Protein AF-A0A354Q3X9-F1 (afdb_monomer_lite)

Foldseek 3Di:
DDDDDDDADDALLRRLLSLLQVCLVVLVVVLVVLCVVLPDDPVVLLVVLVVQLVVVCVVPVSNVSSLVSNCVNSVPPRSSSSSSVVCVVVSNVVPDVPPPPPKDWDADPVVRDIDMDD

Radius of gyration: 16.33 Å; chains: 1; bounding box: 36×36×47 Å

pLDDT: mean 93.81, std 10.01, range [51.66, 98.88]

Sequence (118 aa):
MKFPQITISGKPDDRGYAHGEALSSEIEATIDFYVRIFKKSTAEILDLAKHFRSVIHEYNPAYCEEIEGIAAGAKIRESLWIYALNSRSEILALDVPMSANECTALCFQPTALLGQNW

Secondary structure (DSSP, 8-state):
---------SSHHHHHHHHHHHTHHHHHHHHHHHHHHS-S-HHHHHHHHHHHHHHHHHH-HHHHHHHHHHHHHTT-S-THHHHHHHTHHHHHHTTS-S------EEEEGGGTEEEE--

Structure (mmCIF, N/CA/C/O backbone):
data_AF-A0A354Q3X9-F1
#
_entry.id   AF-A0A354Q3X9-F1
#
loop_
_atom_site.group_PDB
_atom_site.id
_atom_site.type_symbol
_atom_site.label_atom_id
_atom_site.label_alt_id
_atom_site.label_comp_id
_atom_site.label_asym_id
_atom_site.label_entity_id
_atom_site.label_seq_id
_atom_site.pdbx_PDB_ins_code
_atom_site.Cartn_x
_atom_site.Cartn_y
_atom_site.Cartn_z
_atom_site.occupancy
_atom_site.B_iso_or_equiv
_atom_site.auth_seq_id
_atom_site.auth_comp_id
_atom_site.auth_asym_id
_atom_site.auth_atom_id
_atom_site.pdbx_PDB_model_num
ATOM 1 N N . MET A 1 1 ? -11.493 21.131 4.149 1.00 56.47 1 MET A N 1
ATOM 2 C CA . MET A 1 1 ? -11.181 19.949 3.315 1.00 56.47 1 MET A CA 1
ATOM 3 C C . MET A 1 1 ? -12.092 18.811 3.741 1.00 56.47 1 MET A C 1
ATOM 5 O O . MET A 1 1 ? -12.328 18.682 4.934 1.00 56.47 1 MET A O 1
ATOM 9 N N . LYS A 1 2 ? -12.637 18.039 2.797 1.00 82.50 2 LYS A N 1
ATOM 10 C CA . LYS A 1 2 ? -13.321 16.769 3.080 1.00 82.50 2 LYS A CA 1
ATOM 11 C C . LYS A 1 2 ? -12.423 15.653 2.557 1.00 82.50 2 LYS A C 1
ATOM 13 O O . LYS A 1 2 ? -11.941 15.773 1.436 1.00 82.50 2 LYS A O 1
ATOM 18 N N . PHE A 1 3 ? -12.190 14.624 3.361 1.00 88.12 3 PHE A N 1
ATOM 19 C CA . PHE A 1 3 ? -11.493 13.427 2.900 1.00 88.12 3 PHE A CA 1
ATOM 20 C C . PHE A 1 3 ? -12.446 12.570 2.058 1.00 88.12 3 PHE A C 1
ATOM 22 O O . PHE A 1 3 ? -13.633 12.499 2.401 1.00 88.12 3 PHE A O 1
ATOM 29 N N . PRO A 1 4 ? -11.971 11.949 0.964 1.00 89.44 4 PRO A N 1
ATOM 30 C CA . PRO A 1 4 ? -12.786 11.017 0.202 1.00 89.44 4 PRO A CA 1
ATOM 31 C C . PRO A 1 4 ? -13.142 9.809 1.075 1.00 89.44 4 PRO A C 1
ATOM 33 O O . PRO A 1 4 ? -12.302 9.279 1.801 1.00 89.44 4 PRO A O 1
ATOM 36 N N . GLN A 1 5 ? -14.401 9.381 1.003 1.00 94.50 5 GLN A N 1
ATOM 37 C CA . GLN A 1 5 ? -14.871 8.149 1.625 1.00 94.50 5 GLN A CA 1
ATOM 38 C C . GLN A 1 5 ? -15.221 7.167 0.514 1.00 94.50 5 GLN A C 1
ATOM 40 O O . GLN A 1 5 ? -16.080 7.456 -0.318 1.00 94.50 5 GLN A O 1
ATOM 45 N N . ILE A 1 6 ? -14.559 6.014 0.514 1.00 94.69 6 ILE A N 1
ATOM 46 C CA . ILE A 1 6 ? -14.718 4.986 -0.512 1.00 94.69 6 ILE A CA 1
ATOM 47 C C . ILE A 1 6 ? -15.121 3.690 0.185 1.00 94.69 6 ILE A C 1
ATOM 49 O O . ILE A 1 6 ? -14.526 3.301 1.190 1.00 94.69 6 ILE A O 1
ATOM 53 N N . THR A 1 7 ? -16.159 3.034 -0.326 1.00 96.62 7 THR A N 1
ATOM 54 C CA . THR A 1 7 ? -16.592 1.714 0.139 1.00 96.62 7 THR A CA 1
ATOM 55 C C . THR A 1 7 ? -16.211 0.684 -0.908 1.00 96.62 7 THR A C 1
ATOM 57 O O . 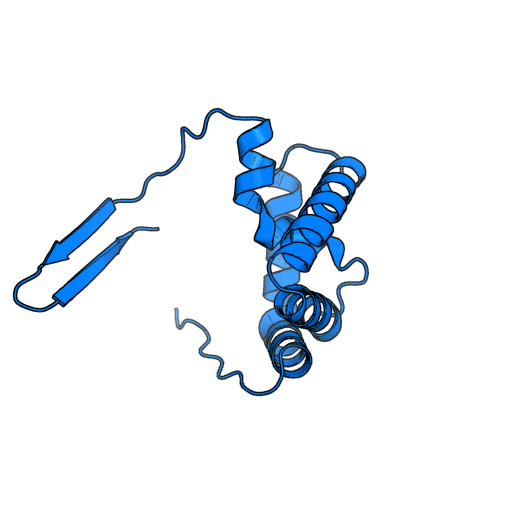THR A 1 7 ? -16.633 0.783 -2.055 1.00 96.62 7 THR A O 1
ATOM 60 N N . ILE A 1 8 ? -15.408 -0.295 -0.502 1.00 97.12 8 ILE A N 1
ATOM 61 C CA . ILE A 1 8 ? -14.843 -1.323 -1.374 1.00 97.12 8 ILE A CA 1
ATOM 62 C C . ILE A 1 8 ? -15.151 -2.685 -0.750 1.00 97.12 8 ILE A C 1
ATOM 64 O O . ILE A 1 8 ? -15.027 -2.861 0.461 1.00 97.12 8 ILE A O 1
ATOM 68 N N . SER A 1 9 ? -15.580 -3.647 -1.562 1.00 96.56 9 SER A N 1
ATOM 69 C CA . SER A 1 9 ? -15.938 -4.998 -1.119 1.00 96.56 9 SER A CA 1
ATOM 70 C C . SER A 1 9 ? -15.784 -5.987 -2.272 1.00 96.56 9 SER A C 1
ATOM 72 O O . SER A 1 9 ? -15.684 -5.561 -3.418 1.00 96.56 9 SER A O 1
ATOM 74 N N . GLY A 1 10 ? -15.785 -7.285 -1.975 1.00 97.25 10 GLY A N 1
ATOM 75 C CA . GLY A 1 10 ? -15.629 -8.337 -2.981 1.00 97.25 10 GLY A CA 1
ATOM 76 C C . GLY A 1 10 ? -14.347 -9.136 -2.788 1.00 97.25 10 GLY A C 1
ATOM 77 O O . GLY A 1 10 ? -13.769 -9.145 -1.695 1.00 97.25 10 GLY A O 1
ATOM 78 N N . LYS A 1 11 ? -13.933 -9.836 -3.845 1.00 98.25 11 LYS A N 1
ATOM 79 C CA . LYS A 1 11 ? -12.686 -10.605 -3.866 1.00 98.25 11 LYS A CA 1
ATOM 80 C C . LYS A 1 11 ? -11.466 -9.671 -3.877 1.00 98.25 11 LYS A C 1
ATOM 82 O O . LYS A 1 11 ? -11.629 -8.467 -4.081 1.00 98.25 11 LYS A O 1
ATOM 87 N N . PRO A 1 12 ? -10.254 -10.174 -3.591 1.00 98.62 12 PRO A N 1
ATOM 88 C CA . PRO A 1 12 ? -9.060 -9.332 -3.535 1.00 98.62 12 PRO A CA 1
ATOM 89 C C . PRO A 1 12 ? -8.825 -8.508 -4.808 1.00 98.62 12 PRO A C 1
ATOM 91 O O . PRO A 1 12 ? -8.603 -7.304 -4.711 1.00 98.62 12 PRO A O 1
ATOM 94 N N . ASP A 1 13 ? -8.960 -9.120 -5.981 1.00 98.00 13 ASP A N 1
ATOM 95 C CA . ASP A 1 13 ? -8.847 -8.472 -7.291 1.00 98.00 13 ASP A CA 1
ATOM 96 C C . ASP A 1 13 ? -9.928 -7.402 -7.520 1.00 98.00 13 ASP A C 1
ATOM 98 O O . ASP A 1 13 ? -9.597 -6.274 -7.890 1.00 98.00 13 ASP A O 1
ATOM 102 N N . ASP A 1 14 ? -11.197 -7.711 -7.220 1.00 98.31 14 ASP A N 1
ATOM 103 C CA . ASP A 1 14 ? -12.315 -6.756 -7.305 1.00 98.31 14 ASP A CA 1
ATOM 104 C C . ASP A 1 14 ? -12.062 -5.527 -6.417 1.00 98.31 14 ASP A C 1
ATOM 106 O O . ASP A 1 14 ? -12.245 -4.376 -6.830 1.00 98.31 14 ASP A O 1
ATOM 110 N N . ARG A 1 15 ? -11.614 -5.773 -5.177 1.00 98.56 15 ARG A N 1
ATOM 111 C CA . ARG A 1 15 ? -11.305 -4.721 -4.204 1.00 98.56 15 ARG A CA 1
ATOM 112 C C . ARG A 1 15 ? -10.142 -3.862 -4.678 1.00 98.56 15 ARG A C 1
ATOM 114 O O . ARG A 1 15 ? -10.223 -2.635 -4.610 1.00 98.56 15 ARG A O 1
ATOM 121 N N . GLY A 1 16 ? -9.088 -4.501 -5.178 1.00 98.69 16 GLY A N 1
ATOM 122 C CA . GLY A 1 16 ? -7.924 -3.815 -5.708 1.00 98.69 16 GLY A CA 1
ATOM 123 C C . GLY A 1 16 ? -8.289 -2.920 -6.885 1.00 98.69 16 GLY A C 1
ATOM 124 O O . GLY A 1 16 ? -7.977 -1.732 -6.869 1.00 98.69 16 GLY A O 1
ATOM 125 N N . TYR A 1 17 ? -9.019 -3.454 -7.867 1.00 98.75 17 TYR A N 1
ATOM 126 C CA . TYR A 1 17 ? -9.436 -2.692 -9.044 1.00 98.75 17 TYR A CA 1
ATOM 127 C C . TYR A 1 17 ? -10.279 -1.472 -8.661 1.00 98.75 17 TYR A C 1
ATOM 129 O O . TYR A 1 17 ? -9.975 -0.359 -9.089 1.00 98.75 17 TYR A O 1
ATOM 137 N N . ALA A 1 18 ? -11.287 -1.651 -7.802 1.00 98.56 18 ALA A N 1
ATOM 138 C CA . ALA A 1 18 ? -12.136 -0.552 -7.347 1.00 98.56 18 ALA A CA 1
ATOM 139 C C . ALA A 1 18 ? -11.356 0.519 -6.559 1.00 98.56 18 ALA A C 1
ATOM 141 O O . ALA A 1 18 ? -11.637 1.708 -6.700 1.00 98.56 18 ALA A O 1
ATOM 142 N N . HIS A 1 19 ? -10.352 0.126 -5.764 1.00 98.44 19 HIS A N 1
ATOM 143 C CA . HIS A 1 19 ? -9.442 1.068 -5.104 1.00 98.44 19 HIS A CA 1
ATOM 144 C C . HIS A 1 19 ? -8.657 1.869 -6.144 1.00 98.44 19 HIS A C 1
ATOM 146 O O . HIS A 1 19 ? -8.690 3.101 -6.129 1.00 98.44 19 HIS A O 1
ATOM 152 N N . GLY A 1 20 ? -7.969 1.173 -7.051 1.00 98.50 20 GLY A N 1
ATOM 153 C CA . GLY A 1 20 ? -7.136 1.796 -8.071 1.00 98.50 20 GLY A CA 1
ATOM 154 C C . GLY A 1 20 ? -7.919 2.758 -8.963 1.00 98.50 20 GLY A C 1
ATOM 155 O O . GLY A 1 20 ? -7.458 3.863 -9.230 1.00 98.50 20 GLY A O 1
ATOM 156 N N . GLU A 1 21 ? -9.125 2.368 -9.378 1.00 98.44 21 GLU A N 1
ATOM 157 C CA . GLU A 1 21 ? -10.006 3.207 -10.193 1.00 98.44 21 GLU A CA 1
ATOM 158 C C . GLU A 1 21 ? -10.421 4.481 -9.444 1.00 98.44 21 GLU A C 1
ATOM 160 O O . GLU A 1 21 ? -10.327 5.583 -9.991 1.00 98.44 21 GLU A O 1
ATOM 165 N N . ALA A 1 22 ? -10.826 4.345 -8.177 1.00 98.06 22 ALA A N 1
ATOM 166 C CA . ALA A 1 22 ? -11.322 5.458 -7.374 1.00 98.06 22 ALA A CA 1
ATOM 167 C C . ALA A 1 22 ? -10.239 6.480 -6.981 1.00 98.06 22 ALA A C 1
ATOM 169 O O . ALA A 1 22 ? -10.579 7.637 -6.741 1.00 98.06 22 ALA A O 1
ATOM 170 N N . LEU A 1 23 ? -8.967 6.067 -6.901 1.00 97.56 23 LEU A N 1
ATOM 171 C CA . LEU A 1 23 ? -7.844 6.886 -6.412 1.00 97.56 23 LEU A CA 1
ATOM 172 C C . LEU A 1 23 ? -6.673 6.976 -7.403 1.00 97.56 23 LEU A C 1
ATOM 174 O O . LEU A 1 23 ? -5.526 7.175 -7.005 1.00 97.56 23 LEU A O 1
ATOM 178 N N . SER A 1 24 ? -6.937 6.793 -8.698 1.00 98.19 24 SER A N 1
ATOM 179 C CA . SER A 1 24 ? -5.888 6.725 -9.728 1.00 98.19 24 SER A CA 1
ATOM 180 C C . SER A 1 24 ? -4.929 7.925 -9.708 1.00 98.19 24 SER A C 1
ATOM 182 O O . SER A 1 24 ? -3.712 7.737 -9.723 1.00 98.19 24 SER A O 1
ATOM 184 N N . SER A 1 25 ? -5.453 9.151 -9.601 1.00 97.38 25 SER A N 1
ATOM 185 C CA . SER A 1 25 ? -4.643 10.377 -9.558 1.00 97.38 25 SER A CA 1
ATOM 186 C C . SER A 1 25 ? -3.819 10.500 -8.273 1.00 97.38 25 SER A C 1
ATOM 188 O O . SER A 1 25 ? -2.660 10.910 -8.311 1.00 97.38 25 SER A O 1
ATOM 190 N N . GLU A 1 26 ? -4.385 10.130 -7.125 1.00 97.69 26 GLU A N 1
ATOM 191 C CA . GLU A 1 26 ? -3.694 10.129 -5.837 1.00 97.69 26 GLU A CA 1
ATOM 192 C C . GLU A 1 26 ? -2.581 9.077 -5.796 1.00 97.69 26 GLU A C 1
ATOM 194 O O . GLU A 1 26 ? -1.505 9.342 -5.254 1.00 97.69 26 GLU A O 1
ATOM 199 N N . ILE A 1 27 ? -2.810 7.901 -6.387 1.00 98.44 27 ILE A N 1
ATOM 200 C CA . ILE A 1 27 ? -1.808 6.836 -6.506 1.00 98.44 27 ILE A CA 1
ATOM 201 C C . ILE A 1 27 ? -0.639 7.310 -7.372 1.00 98.44 27 ILE A C 1
ATOM 203 O O . ILE A 1 27 ? 0.508 7.185 -6.946 1.00 98.44 27 ILE A O 1
ATOM 207 N N . GLU A 1 28 ? -0.904 7.909 -8.536 1.00 98.31 28 GLU A N 1
ATOM 208 C CA . GLU A 1 28 ? 0.138 8.469 -9.408 1.00 98.31 28 GLU A CA 1
ATOM 209 C C . GLU A 1 28 ? 0.960 9.548 -8.683 1.00 98.31 28 GLU A C 1
ATOM 211 O O . GLU A 1 28 ? 2.189 9.461 -8.615 1.00 98.31 28 GLU A O 1
ATOM 216 N N . ALA A 1 29 ? 0.292 10.495 -8.017 1.00 98.06 29 ALA A N 1
ATOM 217 C CA . ALA A 1 29 ? 0.960 11.524 -7.221 1.00 98.06 29 ALA A CA 1
ATOM 218 C C . ALA A 1 29 ? 1.792 10.938 -6.062 1.00 98.06 29 ALA A C 1
ATOM 220 O O . ALA A 1 29 ? 2.856 11.465 -5.717 1.00 98.06 29 ALA A O 1
ATOM 221 N N . THR A 1 30 ? 1.329 9.840 -5.460 1.00 98.00 30 THR A N 1
ATOM 222 C CA . THR A 1 30 ? 2.046 9.138 -4.389 1.00 98.00 30 THR A CA 1
ATOM 223 C C . THR A 1 30 ? 3.291 8.432 -4.922 1.00 98.00 30 THR A C 1
ATOM 225 O O . THR A 1 30 ? 4.343 8.497 -4.281 1.00 98.00 30 THR A O 1
ATOM 228 N N . ILE A 1 31 ? 3.214 7.808 -6.102 1.00 98.19 31 ILE A N 1
ATOM 229 C CA . ILE A 1 31 ? 4.381 7.225 -6.780 1.00 98.19 31 ILE A CA 1
ATOM 230 C C . ILE A 1 31 ? 5.419 8.322 -7.035 1.00 98.19 31 ILE A C 1
ATOM 232 O O . ILE A 1 31 ? 6.561 8.187 -6.597 1.00 98.19 31 ILE A O 1
ATOM 236 N N . ASP A 1 32 ? 5.018 9.445 -7.636 1.00 96.88 32 ASP A N 1
ATOM 237 C CA . ASP A 1 32 ? 5.909 10.580 -7.900 1.00 96.88 32 ASP A CA 1
ATOM 238 C C . ASP A 1 32 ? 6.572 11.114 -6.628 1.00 96.88 32 ASP A C 1
ATOM 240 O O . ASP A 1 32 ? 7.757 11.468 -6.620 1.00 96.88 32 ASP A O 1
ATOM 244 N N . PHE A 1 33 ? 5.814 11.189 -5.533 1.00 96.12 33 PHE A N 1
ATOM 245 C CA . PHE A 1 33 ? 6.341 11.576 -4.233 1.00 96.12 33 PHE A CA 1
ATOM 246 C C . PHE A 1 33 ? 7.418 10.601 -3.751 1.00 96.12 33 PHE A C 1
ATOM 248 O O . PHE A 1 33 ? 8.530 11.031 -3.434 1.00 96.12 33 PHE A O 1
ATOM 255 N N . TYR A 1 34 ? 7.136 9.298 -3.752 1.00 95.19 34 TYR A N 1
ATOM 256 C CA . TYR A 1 34 ? 8.068 8.299 -3.232 1.00 95.19 34 TYR A CA 1
ATOM 257 C C . TYR A 1 34 ? 9.292 8.068 -4.116 1.00 95.19 34 TYR A C 1
ATOM 259 O O . TYR A 1 34 ? 10.368 7.820 -3.573 1.00 95.19 34 TYR A O 1
ATOM 267 N N . VAL A 1 35 ? 9.192 8.267 -5.435 1.00 93.69 35 VAL A N 1
ATOM 268 C CA . VAL A 1 35 ? 10.357 8.320 -6.339 1.00 93.69 35 VAL A CA 1
ATOM 269 C C . VAL A 1 35 ? 11.420 9.282 -5.796 1.00 93.69 35 VAL A C 1
ATOM 271 O O . VAL A 1 35 ? 12.608 8.965 -5.797 1.00 93.69 35 VAL A O 1
ATOM 274 N N . ARG A 1 36 ? 11.005 10.446 -5.275 1.00 91.69 36 ARG A N 1
ATOM 275 C CA . ARG A 1 36 ? 11.922 11.448 -4.703 1.00 91.69 36 ARG A CA 1
ATOM 276 C C . ARG A 1 36 ? 12.411 11.079 -3.302 1.00 91.69 36 ARG A C 1
ATOM 278 O O . ARG A 1 36 ? 13.546 11.399 -2.953 1.00 91.69 36 ARG A O 1
ATOM 285 N N . ILE A 1 37 ? 11.570 10.427 -2.501 1.00 91.81 37 ILE A N 1
ATOM 286 C CA . ILE A 1 37 ? 11.883 10.069 -1.110 1.00 91.81 37 ILE A CA 1
ATOM 287 C C . ILE A 1 37 ? 12.857 8.893 -1.025 1.00 91.81 37 ILE A C 1
ATOM 289 O O . ILE A 1 37 ? 13.744 8.919 -0.175 1.00 91.81 37 ILE A O 1
ATOM 293 N N . PHE A 1 38 ? 12.745 7.904 -1.916 1.00 91.75 38 PHE A N 1
ATOM 294 C CA . PHE A 1 38 ? 13.611 6.725 -1.884 1.00 91.75 38 PHE A CA 1
ATOM 295 C C . PHE A 1 38 ? 15.084 7.037 -2.150 1.00 91.75 38 PHE A C 1
ATOM 297 O O . PHE A 1 38 ? 15.930 6.266 -1.721 1.00 91.75 38 PHE A O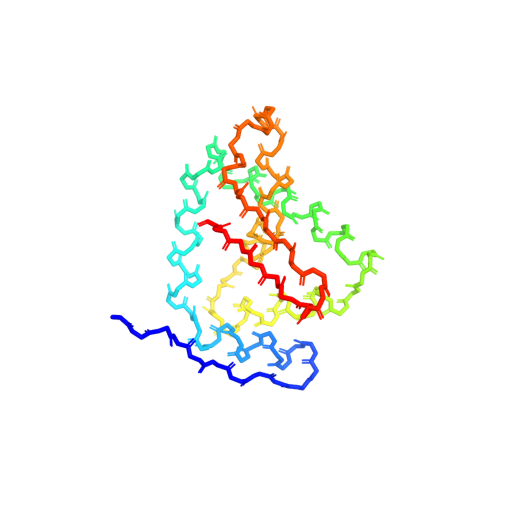 1
ATOM 304 N N . LYS A 1 39 ? 15.415 8.141 -2.841 1.00 90.12 39 LYS A N 1
ATOM 305 C CA . LYS A 1 39 ? 16.806 8.514 -3.189 1.00 90.12 39 LYS A CA 1
ATOM 306 C C . LYS A 1 39 ? 17.605 7.375 -3.860 1.00 90.12 39 LYS A C 1
ATOM 308 O O . LYS A 1 39 ? 18.825 7.314 -3.739 1.00 90.12 39 LYS A O 1
ATOM 313 N N . LYS A 1 40 ? 16.910 6.500 -4.589 1.00 93.06 40 LYS A N 1
ATOM 314 C CA . LYS A 1 40 ? 17.437 5.366 -5.363 1.00 93.06 40 LYS A CA 1
ATOM 315 C C . LYS A 1 40 ? 17.028 5.515 -6.824 1.00 93.06 40 LYS A C 1
ATOM 317 O O . LYS A 1 40 ? 16.075 6.234 -7.129 1.00 93.06 40 LYS A O 1
ATOM 322 N N . SER A 1 41 ? 17.711 4.828 -7.737 1.00 96.31 41 SER A N 1
ATOM 323 C CA . SER A 1 41 ? 17.233 4.744 -9.117 1.00 96.31 41 SER A CA 1
ATOM 324 C C . SER A 1 41 ? 15.929 3.944 -9.199 1.00 96.31 41 SER A C 1
ATOM 326 O O . SER A 1 41 ? 15.667 3.056 -8.386 1.00 96.31 41 SER A O 1
ATOM 328 N N . THR A 1 42 ? 15.118 4.206 -10.226 1.00 96.50 42 THR A N 1
ATOM 329 C CA . THR A 1 42 ? 13.917 3.404 -10.505 1.00 96.50 42 THR A CA 1
ATOM 330 C C . THR A 1 42 ? 14.243 1.916 -10.615 1.00 96.50 42 THR A C 1
ATOM 332 O O . THR A 1 42 ? 13.507 1.097 -10.082 1.00 96.50 42 THR A O 1
ATOM 335 N N . ALA A 1 43 ? 15.359 1.553 -11.253 1.00 97.75 43 ALA A N 1
ATOM 336 C CA . ALA A 1 43 ? 15.752 0.154 -11.397 1.00 97.75 43 ALA A CA 1
ATOM 337 C C . ALA A 1 43 ? 15.979 -0.527 -10.037 1.00 97.75 43 ALA A C 1
ATOM 339 O O . ALA A 1 43 ? 15.480 -1.628 -9.825 1.00 97.75 43 ALA A O 1
ATOM 340 N N . GLU A 1 44 ? 16.665 0.144 -9.108 1.00 97.38 44 GLU A N 1
ATOM 341 C CA . GLU A 1 44 ? 16.887 -0.366 -7.749 1.00 97.38 44 GLU A CA 1
ATOM 342 C C . GLU A 1 44 ? 15.576 -0.494 -6.962 1.00 97.38 44 GLU A C 1
ATOM 344 O O . GLU A 1 44 ? 15.354 -1.503 -6.298 1.00 97.38 44 GLU A O 1
ATOM 349 N N . ILE A 1 45 ? 14.680 0.495 -7.063 1.00 97.69 45 ILE A N 1
ATOM 350 C CA . ILE A 1 45 ? 13.378 0.461 -6.376 1.00 97.69 45 ILE A CA 1
ATOM 351 C C . ILE A 1 45 ? 12.539 -0.720 -6.872 1.00 97.69 45 ILE A C 1
ATOM 353 O O . ILE A 1 45 ? 11.976 -1.459 -6.067 1.00 97.69 45 ILE A O 1
ATOM 357 N N . LEU A 1 46 ? 12.469 -0.921 -8.190 1.00 98.25 46 LEU A N 1
ATOM 358 C CA . LEU A 1 46 ? 11.698 -2.016 -8.774 1.00 98.25 46 LEU A CA 1
ATOM 359 C C . LEU A 1 46 ? 12.323 -3.384 -8.469 1.00 98.25 46 LEU A C 1
ATOM 361 O O . LEU A 1 46 ? 11.592 -4.362 -8.337 1.00 98.25 46 LEU A O 1
ATOM 365 N N . ASP A 1 47 ? 13.646 -3.477 -8.335 1.00 98.44 47 ASP A N 1
ATOM 366 C CA . ASP A 1 47 ? 14.306 -4.719 -7.922 1.00 98.44 47 ASP A CA 1
ATOM 367 C C . ASP A 1 47 ? 13.966 -5.092 -6.470 1.00 98.44 47 ASP A C 1
ATOM 369 O O . ASP A 1 47 ? 13.5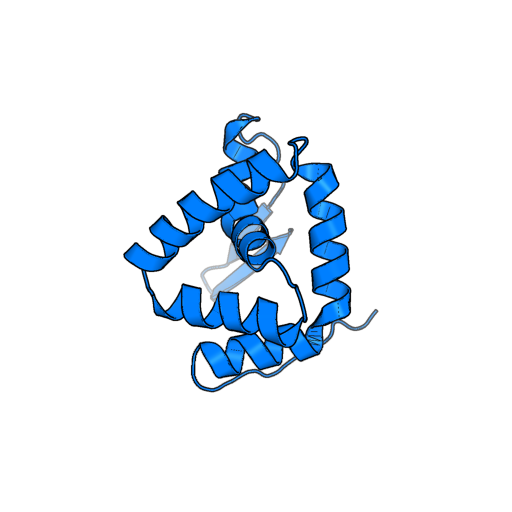19 -6.209 -6.199 1.00 98.44 47 ASP A O 1
ATOM 373 N N . LEU A 1 48 ? 14.029 -4.119 -5.555 1.00 98.06 48 LEU A N 1
ATOM 374 C CA . LEU A 1 48 ? 13.569 -4.295 -4.174 1.00 98.06 48 LEU A CA 1
ATOM 375 C C . LEU A 1 48 ? 12.079 -4.656 -4.117 1.00 98.06 48 LEU A C 1
ATOM 377 O O . LEU A 1 48 ? 11.682 -5.567 -3.391 1.00 98.06 48 LEU A O 1
ATOM 381 N N . ALA A 1 49 ? 11.246 -4.005 -4.928 1.00 98.50 49 ALA A N 1
ATOM 382 C CA . ALA A 1 49 ? 9.824 -4.312 -5.007 1.00 98.50 49 ALA A CA 1
ATOM 383 C C . ALA A 1 49 ? 9.549 -5.745 -5.495 1.00 98.50 49 ALA A C 1
ATOM 385 O O . ALA A 1 49 ? 8.602 -6.372 -5.024 1.00 98.50 49 ALA A O 1
ATOM 386 N N . LYS A 1 50 ? 10.376 -6.317 -6.385 1.00 98.56 50 LYS A N 1
ATOM 387 C CA . LYS A 1 50 ? 10.259 -7.737 -6.784 1.00 98.56 50 LYS A CA 1
ATOM 388 C C . LYS A 1 50 ? 10.542 -8.676 -5.620 1.00 98.56 50 LYS A C 1
ATOM 390 O O . LYS A 1 50 ? 9.851 -9.690 -5.476 1.00 98.56 50 LYS A O 1
ATOM 395 N N . HIS A 1 51 ? 11.544 -8.349 -4.805 1.00 98.38 51 HIS A N 1
ATOM 396 C CA . HIS A 1 51 ? 11.823 -9.097 -3.587 1.00 98.38 51 HIS A CA 1
ATOM 397 C C . HIS A 1 51 ? 10.610 -9.051 -2.650 1.00 98.38 51 HIS A C 1
ATOM 399 O O . HIS A 1 51 ? 10.079 -10.103 -2.297 1.00 98.38 51 HIS A O 1
ATOM 405 N N . PHE A 1 52 ? 10.089 -7.857 -2.346 1.00 98.44 52 PHE A N 1
ATOM 406 C CA . PHE A 1 52 ? 8.931 -7.722 -1.458 1.00 98.44 52 PHE A CA 1
ATOM 407 C C . PHE A 1 52 ? 7.648 -8.321 -2.024 1.00 98.44 52 PHE A C 1
ATOM 409 O O . PHE A 1 52 ? 6.886 -8.904 -1.262 1.00 98.44 52 PHE A O 1
ATOM 416 N N . ARG A 1 53 ? 7.430 -8.298 -3.343 1.00 98.75 53 ARG A N 1
ATOM 417 C CA . ARG A 1 53 ? 6.341 -9.061 -3.969 1.00 98.75 53 ARG A CA 1
ATOM 418 C C . ARG A 1 53 ? 6.427 -10.546 -3.622 1.00 98.75 53 ARG A C 1
ATOM 420 O O . ARG A 1 53 ? 5.408 -11.153 -3.320 1.00 98.75 53 ARG A O 1
ATOM 427 N N . SER A 1 54 ? 7.626 -11.124 -3.653 1.00 98.62 54 SER A N 1
ATOM 428 C CA . SER A 1 54 ? 7.827 -12.543 -3.329 1.00 98.62 54 SER A CA 1
ATOM 429 C C . SER A 1 54 ? 7.549 -12.822 -1.849 1.00 98.62 54 SER A C 1
ATOM 431 O O . SER A 1 54 ? 6.846 -13.777 -1.536 1.00 98.62 54 SER A O 1
ATOM 433 N N . VAL A 1 55 ? 8.017 -11.943 -0.954 1.00 98.50 55 VAL A N 1
ATOM 434 C CA . VAL A 1 55 ? 7.751 -12.023 0.495 1.00 98.50 55 VAL A CA 1
ATOM 435 C C . VAL A 1 55 ? 6.252 -11.898 0.800 1.00 98.50 55 VAL A C 1
ATOM 437 O O . VAL A 1 55 ? 5.705 -12.689 1.564 1.00 98.50 55 VAL A O 1
ATOM 440 N N . ILE A 1 56 ? 5.567 -10.932 0.180 1.00 98.62 56 ILE A N 1
ATOM 441 C CA . ILE A 1 56 ? 4.121 -10.723 0.337 1.00 98.62 56 ILE A CA 1
ATOM 442 C C . ILE A 1 56 ? 3.351 -11.939 -0.178 1.00 98.62 56 ILE A C 1
ATOM 444 O O . ILE A 1 56 ? 2.442 -12.407 0.502 1.00 98.62 56 ILE A O 1
ATOM 448 N N . HIS A 1 57 ? 3.734 -12.477 -1.337 1.00 98.56 57 HIS A N 1
ATOM 449 C CA . HIS A 1 57 ? 3.104 -13.663 -1.908 1.00 98.56 57 HIS A CA 1
ATOM 450 C C . HIS A 1 57 ? 3.261 -14.892 -1.004 1.00 98.56 57 HIS A C 1
ATOM 452 O O . HIS A 1 57 ? 2.302 -15.635 -0.811 1.00 98.56 57 HIS A O 1
ATOM 458 N N . GLU A 1 58 ? 4.457 -15.118 -0.450 1.00 98.62 58 GLU A N 1
ATOM 459 C CA . GLU A 1 58 ? 4.716 -16.220 0.484 1.00 98.62 58 GLU A CA 1
ATOM 460 C C . GLU A 1 58 ? 3.879 -16.090 1.762 1.00 98.62 58 GLU A C 1
ATOM 462 O O . GLU A 1 58 ? 3.353 -17.085 2.258 1.00 98.62 58 GLU A O 1
ATOM 467 N N . TYR A 1 59 ? 3.707 -14.865 2.266 1.00 98.50 59 TYR A N 1
ATOM 468 C CA . TYR A 1 59 ? 2.873 -14.599 3.433 1.00 98.50 59 TYR A CA 1
ATOM 469 C C . TYR A 1 59 ? 1.379 -14.800 3.143 1.00 98.50 59 TYR A C 1
ATOM 471 O O . TYR A 1 59 ? 0.685 -15.491 3.891 1.00 98.50 59 TYR A O 1
ATOM 479 N N . ASN A 1 60 ? 0.867 -14.169 2.083 1.00 98.44 60 ASN A N 1
ATOM 480 C CA . ASN A 1 60 ? -0.521 -14.294 1.659 1.00 98.44 60 ASN A CA 1
ATOM 481 C C . ASN A 1 60 ? -0.699 -13.901 0.175 1.00 98.44 60 ASN A C 1
ATOM 483 O O . ASN A 1 60 ? -0.693 -12.707 -0.146 1.00 98.44 60 ASN A O 1
ATOM 487 N N . PRO A 1 61 ? -0.960 -14.862 -0.731 1.00 98.44 61 PRO A N 1
ATOM 488 C CA . PRO A 1 61 ? -1.108 -14.579 -2.159 1.00 98.44 61 PRO A CA 1
ATOM 489 C C . PRO A 1 61 ? -2.303 -13.668 -2.483 1.00 98.44 61 PRO A C 1
ATOM 491 O O . PRO A 1 61 ? -2.244 -12.914 -3.453 1.00 98.44 61 PRO A O 1
ATOM 494 N N . ALA A 1 62 ? -3.342 -13.640 -1.639 1.00 98.56 62 ALA A N 1
ATOM 495 C CA . ALA A 1 62 ? -4.489 -12.753 -1.831 1.00 98.56 62 ALA A CA 1
ATOM 496 C C . ALA A 1 62 ? -4.102 -11.262 -1.756 1.00 98.56 62 ALA A C 1
ATOM 498 O O . ALA A 1 62 ? -4.761 -10.424 -2.366 1.00 98.56 62 ALA A O 1
ATOM 499 N N . TYR A 1 63 ? -3.026 -10.904 -1.044 1.00 98.62 63 TYR A N 1
ATOM 500 C CA . TYR A 1 63 ? -2.530 -9.524 -1.033 1.00 98.62 63 TYR A CA 1
ATOM 501 C C . TYR A 1 63 ? -1.886 -9.139 -2.360 1.00 98.62 63 TYR A C 1
ATOM 503 O O . TYR A 1 63 ? -2.059 -8.010 -2.808 1.00 98.62 63 TYR A O 1
ATOM 511 N N . CYS A 1 64 ? -1.186 -10.069 -3.014 1.00 98.75 64 CYS A N 1
ATOM 512 C CA . CYS A 1 64 ? -0.686 -9.845 -4.366 1.00 98.75 64 CYS A CA 1
ATOM 513 C C . CYS A 1 64 ? -1.843 -9.638 -5.343 1.00 98.75 64 CYS A C 1
ATOM 515 O O . CYS A 1 64 ? -1.813 -8.668 -6.087 1.00 98.75 64 CYS A O 1
ATOM 517 N N . GLU A 1 65 ? -2.885 -10.476 -5.299 1.00 98.75 65 GLU A N 1
ATOM 518 C CA . GLU A 1 65 ? -4.079 -10.304 -6.145 1.00 98.75 65 GLU A CA 1
ATOM 519 C C . GLU A 1 65 ? -4.693 -8.902 -6.000 1.00 98.75 65 GLU A C 1
ATOM 521 O O . GLU A 1 65 ? -4.983 -8.241 -6.997 1.00 98.75 65 GLU A O 1
ATOM 526 N N . GLU A 1 66 ? -4.824 -8.407 -4.767 1.00 98.81 66 GLU A N 1
ATOM 527 C CA . GLU A 1 66 ? -5.324 -7.055 -4.520 1.00 98.81 66 GLU A CA 1
ATOM 528 C C . GLU A 1 66 ? -4.356 -5.961 -4.996 1.00 98.81 66 GLU A C 1
ATOM 530 O O . GLU A 1 66 ? -4.794 -5.000 -5.623 1.00 98.81 66 GLU A O 1
ATOM 535 N N . ILE A 1 67 ? -3.048 -6.097 -4.758 1.00 98.81 67 ILE A N 1
ATOM 536 C CA . ILE A 1 67 ? -2.033 -5.130 -5.209 1.00 98.81 67 ILE A CA 1
ATOM 537 C C . ILE A 1 67 ? -1.990 -5.033 -6.741 1.00 98.81 67 ILE A C 1
ATOM 539 O O . ILE A 1 67 ? -1.931 -3.927 -7.286 1.00 98.81 67 ILE A O 1
ATOM 543 N N . GLU A 1 68 ? -2.052 -6.166 -7.444 1.00 98.81 68 GLU A N 1
ATOM 544 C CA . GLU A 1 68 ? -2.150 -6.184 -8.907 1.00 98.81 68 GLU A CA 1
ATOM 545 C C . GLU A 1 68 ? -3.466 -5.541 -9.372 1.00 98.81 68 GLU A C 1
ATOM 547 O O . GLU A 1 68 ? -3.469 -4.761 -10.326 1.00 98.81 68 GLU A O 1
ATOM 552 N N . GLY A 1 69 ? -4.574 -5.795 -8.662 1.00 98.75 69 GLY A N 1
ATOM 553 C CA . GLY A 1 69 ? -5.854 -5.126 -8.893 1.00 98.75 69 GLY A CA 1
ATOM 554 C C . GLY A 1 69 ? -5.750 -3.603 -8.766 1.00 98.75 69 GLY A C 1
ATOM 555 O O . GLY A 1 69 ? -6.221 -2.889 -9.648 1.00 98.75 69 GLY A O 1
ATOM 556 N N . ILE A 1 70 ? -5.078 -3.094 -7.724 1.00 98.88 70 ILE A N 1
ATOM 557 C CA . ILE A 1 70 ? -4.834 -1.651 -7.531 1.00 98.88 70 ILE A CA 1
ATOM 558 C C . ILE A 1 70 ? -4.078 -1.077 -8.725 1.00 98.88 70 ILE A C 1
ATOM 560 O O . ILE A 1 70 ? -4.494 -0.059 -9.280 1.00 98.88 70 ILE A O 1
ATOM 564 N N . ALA A 1 71 ? -2.994 -1.732 -9.149 1.00 98.81 71 ALA A N 1
ATOM 565 C CA . ALA A 1 71 ? -2.225 -1.287 -10.306 1.00 98.81 71 ALA A CA 1
ATOM 566 C C . ALA A 1 71 ? -3.087 -1.253 -11.579 1.00 98.81 71 ALA A C 1
ATOM 568 O O . ALA A 1 71 ? -3.055 -0.265 -12.316 1.00 98.81 71 ALA A O 1
ATOM 569 N N . ALA A 1 72 ? -3.899 -2.290 -11.808 1.00 98.75 72 ALA A N 1
ATOM 570 C CA . ALA A 1 72 ? -4.797 -2.376 -12.955 1.00 98.75 72 ALA A CA 1
ATOM 571 C C . ALA A 1 72 ? -5.870 -1.274 -12.946 1.00 98.75 72 ALA A C 1
ATOM 573 O O . ALA A 1 72 ? -6.028 -0.571 -13.947 1.00 98.75 72 ALA A O 1
ATOM 574 N N . GLY A 1 73 ? -6.564 -1.076 -11.820 1.00 98.62 73 GLY A N 1
ATOM 575 C CA . GLY A 1 73 ? -7.598 -0.048 -11.668 1.00 98.62 73 GLY A CA 1
ATOM 576 C C . GLY A 1 73 ? -7.046 1.372 -11.808 1.00 98.62 73 GLY A C 1
ATOM 577 O O . GLY A 1 73 ? -7.646 2.215 -12.475 1.00 98.62 73 GLY A O 1
ATOM 578 N N . ALA A 1 74 ? -5.852 1.621 -11.260 1.00 98.62 74 ALA A N 1
ATOM 579 C CA . ALA A 1 74 ? -5.158 2.904 -11.369 1.00 98.62 74 ALA A CA 1
ATOM 580 C C . ALA A 1 74 ? -4.447 3.103 -12.720 1.00 98.62 74 ALA A C 1
ATOM 582 O O . ALA A 1 74 ? -3.866 4.160 -12.956 1.00 98.62 74 ALA A O 1
ATOM 583 N N . LYS A 1 75 ? -4.488 2.105 -13.618 1.00 98.50 75 LYS A N 1
ATOM 584 C CA . LYS A 1 75 ? -3.814 2.103 -14.931 1.00 98.50 75 LYS A CA 1
ATOM 585 C C . LYS A 1 75 ? -2.293 2.289 -14.837 1.00 98.50 75 LYS A C 1
ATOM 587 O O . LYS A 1 75 ? -1.660 2.811 -15.757 1.00 98.50 75 LYS A O 1
ATOM 592 N N . ILE A 1 76 ? -1.693 1.816 -13.749 1.00 98.38 76 ILE A N 1
ATOM 593 C CA . ILE A 1 76 ? -0.246 1.818 -13.543 1.00 98.38 76 ILE A CA 1
ATOM 594 C C . ILE A 1 76 ? 0.360 0.642 -14.307 1.00 98.38 76 ILE A C 1
ATOM 596 O O . ILE A 1 76 ? 0.111 -0.521 -14.002 1.00 98.38 76 ILE A O 1
ATOM 600 N N . ARG A 1 77 ? 1.179 0.949 -15.317 1.00 96.25 77 ARG A N 1
ATOM 601 C CA . ARG A 1 77 ? 1.767 -0.065 -16.209 1.00 96.25 77 ARG A CA 1
ATOM 602 C C . ARG A 1 77 ? 2.749 -1.004 -15.503 1.00 96.25 77 ARG A C 1
ATOM 604 O O . ARG A 1 77 ? 2.857 -2.161 -15.892 1.00 96.25 77 ARG A O 1
ATOM 611 N N . GLU A 1 78 ? 3.488 -0.493 -14.525 1.00 97.38 78 GLU A N 1
ATOM 612 C CA . GLU A 1 78 ? 4.491 -1.244 -13.768 1.00 97.38 78 GLU A CA 1
ATOM 613 C C . GLU A 1 78 ? 3.994 -1.442 -12.333 1.00 97.38 78 GLU A C 1
ATOM 615 O O . GLU A 1 78 ? 4.166 -0.567 -11.482 1.00 97.38 78 GLU A O 1
ATOM 620 N N 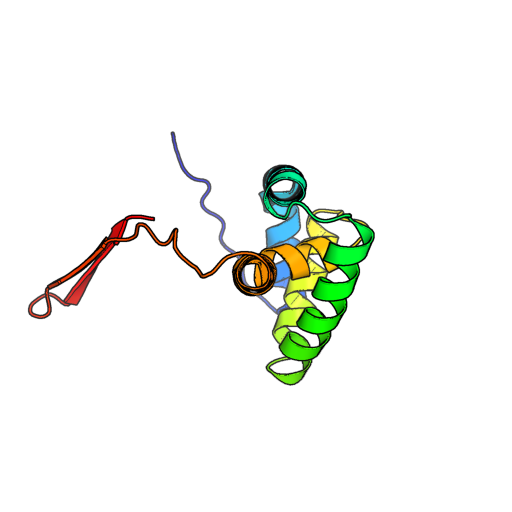. SER A 1 79 ? 3.337 -2.577 -12.070 1.00 98.25 79 SER A N 1
ATOM 621 C CA . SER A 1 79 ? 2.675 -2.841 -10.784 1.00 98.25 79 SER A CA 1
ATOM 622 C C . SER A 1 79 ? 3.645 -2.922 -9.606 1.00 98.25 79 SER A C 1
ATOM 624 O O . SER A 1 79 ? 3.249 -2.671 -8.466 1.00 98.25 79 SER A O 1
ATOM 626 N N . LEU A 1 80 ? 4.936 -3.161 -9.865 1.00 98.75 80 LEU A N 1
ATOM 627 C CA . LEU A 1 80 ? 6.003 -3.107 -8.863 1.00 98.75 80 LEU A CA 1
ATOM 628 C C . LEU A 1 80 ? 6.071 -1.765 -8.120 1.00 98.75 8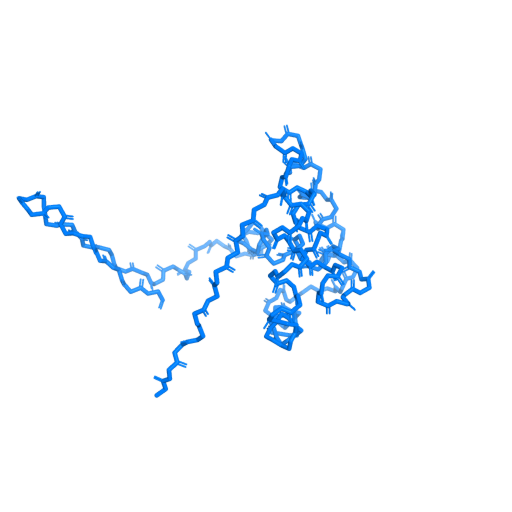0 LEU A C 1
ATOM 630 O O . LEU A 1 80 ? 6.514 -1.741 -6.974 1.00 98.75 80 LEU A O 1
ATOM 634 N N . TRP A 1 81 ? 5.567 -0.668 -8.690 1.00 98.62 81 TRP A N 1
ATOM 635 C CA . TRP A 1 81 ? 5.419 0.582 -7.941 1.00 98.62 81 TRP A CA 1
ATOM 636 C C . TRP A 1 81 ? 4.445 0.471 -6.765 1.00 98.62 81 TRP A C 1
ATOM 638 O O . TRP A 1 81 ? 4.719 1.020 -5.701 1.00 98.62 81 TRP A O 1
ATOM 648 N N . ILE A 1 82 ? 3.347 -0.274 -6.906 1.00 98.81 82 ILE A N 1
ATOM 649 C CA . ILE A 1 82 ? 2.381 -0.467 -5.816 1.00 98.81 82 ILE A CA 1
ATOM 650 C C . ILE A 1 82 ? 2.978 -1.359 -4.723 1.00 98.81 82 ILE A C 1
ATOM 652 O O . ILE A 1 82 ? 2.776 -1.093 -3.536 1.00 98.81 82 ILE A O 1
ATOM 656 N N . TYR A 1 83 ? 3.786 -2.355 -5.099 1.00 98.75 83 TYR A N 1
ATOM 657 C CA . TYR A 1 83 ? 4.576 -3.120 -4.131 1.00 98.75 83 TYR A CA 1
ATOM 658 C C . TYR A 1 83 ? 5.583 -2.230 -3.401 1.00 98.75 83 TYR A C 1
ATOM 660 O O . TYR A 1 83 ? 5.626 -2.278 -2.178 1.00 98.75 83 TYR A O 1
ATOM 668 N N . ALA A 1 84 ? 6.313 -1.359 -4.110 1.00 98.44 84 ALA A N 1
ATOM 669 C CA . ALA A 1 84 ? 7.262 -0.428 -3.495 1.00 98.44 84 ALA A CA 1
ATOM 670 C C . ALA A 1 84 ? 6.594 0.512 -2.474 1.00 98.44 84 ALA A C 1
ATOM 672 O O . ALA A 1 84 ? 7.163 0.781 -1.419 1.00 98.44 84 ALA A O 1
ATOM 673 N N . LEU A 1 85 ? 5.378 0.994 -2.760 1.00 98.31 85 LEU A N 1
ATOM 674 C CA . LEU A 1 85 ? 4.608 1.819 -1.824 1.00 98.31 85 LEU A CA 1
ATOM 675 C C . LEU A 1 85 ? 4.161 1.038 -0.580 1.00 98.31 85 LEU A C 1
ATOM 677 O O . LEU A 1 85 ? 4.216 1.573 0.533 1.00 98.31 85 LEU A O 1
ATOM 681 N N . ASN A 1 86 ? 3.739 -0.216 -0.758 1.00 98.38 86 ASN A N 1
ATOM 682 C CA . ASN A 1 86 ? 3.347 -1.096 0.346 1.00 98.38 86 ASN A CA 1
ATOM 683 C C . ASN A 1 86 ? 4.548 -1.602 1.159 1.00 98.38 86 ASN A C 1
ATOM 685 O O . ASN A 1 86 ? 4.377 -1.916 2.330 1.00 98.38 86 ASN A O 1
ATOM 689 N N . SER A 1 87 ? 5.750 -1.615 0.577 1.00 97.25 87 SER A N 1
ATOM 690 C CA . SER A 1 87 ? 7.008 -1.969 1.246 1.00 97.25 87 SER A CA 1
ATOM 691 C C . SER A 1 87 ? 7.900 -0.752 1.534 1.00 97.25 87 SER A C 1
ATOM 693 O O . SER A 1 87 ? 9.132 -0.852 1.557 1.00 97.25 87 SER A O 1
ATOM 695 N N . ARG A 1 88 ? 7.313 0.449 1.650 1.00 95.00 88 ARG A N 1
ATOM 696 C CA . ARG A 1 88 ? 8.090 1.698 1.732 1.00 95.00 88 ARG A CA 1
ATOM 697 C C . ARG A 1 88 ? 8.983 1.753 2.968 1.00 95.00 88 ARG A C 1
ATOM 699 O O . ARG A 1 88 ? 10.083 2.290 2.889 1.00 95.00 88 ARG A O 1
ATOM 706 N N . SER A 1 89 ? 8.505 1.243 4.104 1.00 91.94 89 SER A N 1
ATOM 707 C CA . SER A 1 89 ? 9.231 1.274 5.374 1.00 91.94 89 SER A CA 1
ATOM 708 C C . SER A 1 89 ? 10.457 0.389 5.279 1.00 91.94 89 SER A C 1
ATOM 710 O O . SER A 1 89 ? 11.541 0.801 5.673 1.00 91.94 89 SER A O 1
ATOM 712 N N . GLU A 1 90 ? 10.296 -0.784 4.679 1.00 94.25 90 GLU A N 1
ATOM 713 C CA . GLU A 1 90 ? 11.350 -1.769 4.507 1.00 94.25 90 GLU A CA 1
ATOM 714 C C . GLU A 1 90 ? 12.407 -1.249 3.531 1.00 94.25 90 GLU A C 1
ATOM 716 O O . GLU A 1 90 ? 13.593 -1.350 3.824 1.00 94.25 90 GLU A O 1
ATOM 721 N N . ILE A 1 91 ? 11.995 -0.623 2.419 1.00 93.88 91 ILE A N 1
ATOM 722 C CA . ILE A 1 91 ? 12.921 0.001 1.460 1.00 93.88 91 ILE A CA 1
ATOM 723 C C . ILE A 1 91 ? 13.696 1.155 2.111 1.00 93.88 91 ILE A C 1
ATOM 725 O O . ILE A 1 91 ? 14.910 1.243 1.940 1.00 93.88 91 ILE A O 1
ATOM 729 N N . LEU A 1 92 ? 13.027 2.038 2.862 1.00 91.06 92 LEU A N 1
ATOM 730 C CA . LEU A 1 92 ? 13.675 3.191 3.503 1.00 91.06 92 LEU A CA 1
ATOM 731 C C . LEU A 1 92 ? 14.591 2.792 4.667 1.00 91.06 92 LEU A C 1
ATOM 733 O O . LEU A 1 92 ? 15.613 3.442 4.892 1.00 91.06 92 LEU A O 1
ATOM 737 N N . ALA A 1 93 ? 14.263 1.713 5.380 1.00 89.00 93 ALA A N 1
ATOM 738 C CA . ALA A 1 93 ? 15.081 1.188 6.469 1.00 89.00 93 ALA A CA 1
ATOM 739 C C . ALA A 1 93 ? 16.445 0.644 6.001 1.00 89.00 93 ALA A C 1
ATOM 741 O O . ALA A 1 93 ? 17.337 0.466 6.829 1.00 89.00 93 ALA A O 1
ATOM 742 N N . LEU A 1 94 ? 16.635 0.407 4.695 1.00 87.38 94 LEU A N 1
ATOM 743 C CA . LEU A 1 94 ? 17.926 -0.010 4.135 1.00 87.38 94 LEU A CA 1
ATOM 744 C C . LEU 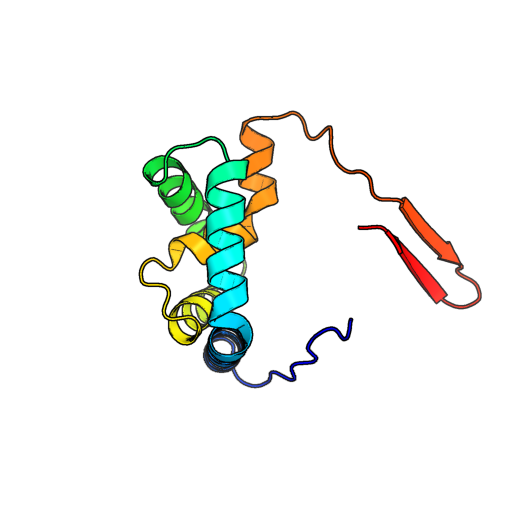A 1 94 ? 18.979 1.108 4.157 1.00 87.38 94 LEU A C 1
ATOM 746 O O . LEU A 1 94 ? 20.169 0.809 4.223 1.00 87.38 94 LEU A O 1
ATOM 750 N N . ASP A 1 95 ? 18.561 2.376 4.096 1.00 77.88 95 ASP A N 1
ATOM 751 C CA . ASP A 1 95 ? 19.478 3.517 3.937 1.00 77.88 95 ASP A CA 1
ATOM 752 C C . ASP A 1 95 ? 19.656 4.353 5.206 1.00 77.88 95 ASP A C 1
ATOM 754 O O . ASP A 1 95 ? 20.649 5.070 5.347 1.00 77.88 95 ASP A O 1
ATOM 758 N N . VAL A 1 96 ? 18.686 4.316 6.120 1.00 64.12 96 VAL A N 1
ATOM 759 C CA . VAL A 1 96 ? 18.653 5.189 7.296 1.00 64.12 96 VAL A CA 1
ATOM 760 C C . VAL A 1 96 ? 18.337 4.342 8.530 1.00 64.12 96 VAL A C 1
ATOM 762 O O . VAL A 1 96 ? 17.337 3.622 8.516 1.00 64.12 96 VAL A O 1
ATOM 765 N N . PRO A 1 97 ? 19.106 4.443 9.634 1.00 60.44 97 PRO A N 1
ATOM 766 C CA . PRO A 1 97 ? 18.625 3.964 10.925 1.00 60.44 97 PRO A CA 1
ATOM 767 C C . PRO A 1 97 ? 17.335 4.728 11.212 1.00 60.44 97 PRO A C 1
ATOM 769 O O . PRO A 1 97 ? 17.411 5.947 11.331 1.00 60.44 97 PRO A O 1
ATOM 772 N N . MET A 1 98 ? 16.177 4.056 11.243 1.00 55.34 98 MET A N 1
ATOM 773 C CA . MET A 1 98 ? 14.854 4.680 11.401 1.00 55.34 98 MET A CA 1
ATOM 774 C C . MET A 1 98 ? 14.839 5.708 12.548 1.00 55.34 98 MET A C 1
ATOM 776 O O . MET A 1 98 ? 14.588 5.369 13.700 1.00 55.34 98 MET A O 1
ATOM 780 N N . SER A 1 99 ? 15.127 6.969 12.237 1.00 51.66 99 SER A N 1
ATOM 781 C CA . SER A 1 99 ? 15.221 8.067 13.203 1.00 51.66 99 SER A CA 1
ATOM 782 C C . SER A 1 99 ? 14.075 9.062 13.051 1.00 51.66 99 SER A C 1
ATOM 784 O O . SER A 1 99 ? 13.934 9.959 13.873 1.00 51.66 99 SER A O 1
ATOM 786 N N . ALA A 1 100 ? 13.223 8.874 12.041 1.00 58.19 100 ALA A N 1
ATOM 787 C CA . ALA A 1 100 ? 12.057 9.700 11.768 1.00 58.19 100 ALA A CA 1
ATOM 788 C C . ALA A 1 100 ? 10.774 8.861 11.872 1.00 58.19 100 ALA A C 1
ATOM 790 O O . ALA A 1 100 ? 10.168 8.507 10.869 1.00 58.19 100 ALA A O 1
ATOM 791 N N . ASN A 1 101 ? 10.381 8.540 13.104 1.00 58.72 101 ASN A N 1
ATOM 792 C CA . ASN A 1 101 ? 9.021 8.116 13.440 1.00 58.72 101 ASN A CA 1
ATOM 793 C C . ASN A 1 101 ? 8.481 9.102 14.479 1.00 58.72 101 ASN A C 1
ATOM 795 O O . ASN A 1 101 ? 8.464 8.818 15.676 1.00 58.72 101 ASN A O 1
ATOM 799 N N . GLU A 1 102 ? 8.083 10.292 14.035 1.00 71.69 102 GLU A N 1
ATOM 800 C CA . GLU A 1 102 ? 7.394 11.237 14.912 1.00 71.69 102 GLU A CA 1
ATOM 801 C C . GLU A 1 102 ? 5.904 10.893 14.952 1.00 71.69 102 GLU A C 1
ATOM 803 O O . GLU A 1 102 ? 5.077 11.503 14.286 1.00 71.69 102 GLU A O 1
ATOM 808 N N . CYS A 1 103 ? 5.561 9.884 15.748 1.00 86.44 103 CYS A N 1
ATOM 809 C CA . CYS A 1 103 ? 4.185 9.593 16.124 1.00 86.44 103 CYS A CA 1
ATOM 810 C C . CYS A 1 103 ? 4.072 9.508 17.651 1.00 86.44 103 CYS A C 1
ATOM 812 O O . CYS A 1 103 ? 4.938 8.972 18.338 1.00 86.44 103 CYS A O 1
ATOM 814 N N . THR A 1 104 ? 2.977 10.021 18.187 1.00 91.56 104 THR A N 1
ATOM 815 C CA . THR A 1 104 ? 2.535 9.922 19.573 1.00 91.56 104 THR A CA 1
ATOM 816 C C . THR A 1 104 ? 1.218 9.171 19.559 1.00 91.56 104 THR A C 1
ATOM 818 O O . THR A 1 104 ? 0.266 9.619 18.921 1.00 91.56 104 THR A O 1
ATOM 821 N N . ALA A 1 105 ? 1.153 8.052 20.276 1.00 93.56 105 ALA A N 1
ATOM 822 C CA . ALA A 1 105 ? -0.067 7.278 20.462 1.00 93.56 105 ALA A CA 1
ATOM 823 C C . ALA A 1 105 ? -0.532 7.342 21.924 1.00 93.56 105 ALA A C 1
ATOM 825 O O . ALA A 1 105 ? 0.279 7.358 22.849 1.00 93.56 105 ALA A O 1
ATOM 826 N N . LEU A 1 106 ? -1.847 7.377 22.130 1.00 95.62 106 LEU A N 1
ATOM 827 C CA . LEU A 1 106 ? -2.505 7.459 23.431 1.00 95.62 106 LEU A CA 1
ATOM 828 C C . LEU A 1 106 ? -3.575 6.364 23.536 1.00 95.62 106 LEU A C 1
ATOM 830 O O . LEU A 1 106 ? -4.287 6.083 22.570 1.00 95.62 106 LEU A O 1
ATOM 834 N N . CYS A 1 107 ? -3.718 5.776 24.725 1.00 97.06 107 CYS A N 1
ATOM 835 C CA . CYS A 1 107 ? -4.768 4.809 25.039 1.00 97.06 107 CYS A CA 1
ATOM 836 C C . CYS A 1 107 ? -5.414 5.159 26.380 1.00 97.06 107 CYS A C 1
ATOM 838 O O . CYS A 1 107 ? -4.726 5.293 27.393 1.00 97.06 107 CYS A O 1
ATOM 840 N N . PHE A 1 108 ? -6.740 5.271 26.393 1.00 96.94 108 PHE A N 1
ATOM 841 C CA . PHE A 1 108 ? -7.530 5.405 27.609 1.00 96.94 108 PHE A CA 1
ATOM 842 C C . PHE A 1 108 ? -8.380 4.145 27.798 1.00 96.94 108 PHE A C 1
ATOM 844 O O . PHE A 1 108 ? -9.485 4.017 27.266 1.00 96.94 108 PHE A O 1
ATOM 851 N N . GLN A 1 109 ? -7.825 3.188 28.550 1.00 96.25 109 GLN A N 1
ATOM 852 C CA . GLN A 1 109 ? -8.391 1.847 28.730 1.00 96.25 109 GLN A CA 1
ATOM 853 C C . GLN A 1 109 ? -9.839 1.814 29.248 1.00 96.25 109 GLN A C 1
ATOM 855 O O . GLN A 1 109 ? -10.604 1.012 28.715 1.00 96.25 109 GLN A O 1
ATOM 860 N N . PRO A 1 110 ? -10.270 2.657 30.215 1.00 96.94 110 PRO A N 1
ATOM 861 C CA . PRO A 1 110 ? -11.623 2.560 30.772 1.00 96.94 110 PRO A CA 1
ATOM 862 C C . PRO A 1 110 ? -12.746 2.728 29.744 1.00 96.94 110 PRO A C 1
ATOM 864 O O . PRO A 1 110 ? -13.834 2.193 29.926 1.00 96.94 110 PRO A O 1
ATOM 867 N N . THR A 1 111 ? -12.486 3.464 28.664 1.00 96.94 111 THR A N 1
ATOM 868 C CA . THR A 1 111 ? -13.452 3.712 27.584 1.00 96.94 111 THR A CA 1
ATOM 869 C C . THR A 1 111 ? -13.022 3.082 26.262 1.00 96.94 111 THR A C 1
ATOM 871 O O . THR A 1 111 ? -13.650 3.350 25.242 1.00 96.94 111 THR A O 1
ATOM 874 N N . ALA A 1 112 ? -11.923 2.320 26.254 1.00 96.12 112 ALA A N 1
ATOM 875 C CA . ALA A 1 112 ? -11.290 1.797 25.046 1.00 96.12 112 ALA A CA 1
ATOM 876 C C . ALA A 1 112 ? -11.035 2.871 23.961 1.00 96.12 112 ALA A C 1
ATOM 878 O O . ALA A 1 112 ? -11.170 2.601 22.769 1.00 96.12 112 ALA A O 1
ATOM 879 N N . LEU A 1 113 ? -10.675 4.099 24.363 1.00 97.00 113 LEU A N 1
ATOM 880 C CA . LEU A 1 113 ? -10.335 5.157 23.404 1.00 97.00 113 LEU A CA 1
ATOM 881 C C . LEU A 1 113 ? -8.867 5.035 22.988 1.00 97.00 113 LEU A C 1
ATOM 883 O O . LEU A 1 113 ? -7.980 4.995 23.841 1.00 97.00 113 LEU A O 1
ATOM 887 N N . LEU A 1 114 ? -8.627 5.019 21.677 1.00 97.06 114 LEU A N 1
ATOM 888 C CA . LEU A 1 114 ? -7.304 5.013 21.051 1.00 97.06 114 LEU A CA 1
ATOM 889 C C . LEU A 1 114 ? -7.151 6.262 20.176 1.00 97.06 114 LEU A C 1
ATOM 891 O O . LEU A 1 114 ? -8.104 6.673 19.515 1.00 97.06 114 LEU A O 1
ATOM 895 N N . GLY A 1 115 ? -5.957 6.853 20.154 1.00 95.50 115 GLY A N 1
ATOM 896 C CA . GLY A 1 115 ? -5.645 7.984 19.281 1.00 95.50 115 GLY A CA 1
ATOM 897 C C . GLY A 1 115 ? -4.159 8.071 18.956 1.00 95.50 115 GLY A C 1
ATOM 898 O O . GLY A 1 115 ? -3.325 7.636 19.746 1.00 95.50 115 GLY A O 1
ATOM 899 N N . GLN A 1 116 ? -3.831 8.641 17.798 1.00 95.38 116 GLN A N 1
ATOM 900 C CA . GLN A 1 116 ? -2.458 8.935 17.395 1.00 95.38 116 GLN A CA 1
ATOM 901 C C . GLN A 1 116 ? -2.399 10.186 16.512 1.00 95.38 116 GLN A C 1
ATOM 903 O O . GLN A 1 116 ? -3.385 10.508 15.845 1.00 95.38 116 GLN A O 1
ATOM 908 N N . ASN A 1 117 ? -1.247 10.857 16.467 1.00 93.19 117 ASN A N 1
ATOM 909 C CA . ASN A 1 117 ? -0.872 11.650 15.294 1.00 93.19 117 ASN A CA 1
ATOM 910 C C . ASN A 1 117 ? -0.079 10.773 14.303 1.00 93.19 117 ASN A C 1
ATOM 912 O O . ASN A 1 117 ? 0.452 9.718 14.669 1.00 93.19 117 ASN A O 1
ATOM 916 N N . TRP A 1 118 ? -0.080 11.182 13.037 1.00 85.50 118 TRP A N 1
ATOM 917 C CA . TRP A 1 118 ? 0.659 10.557 11.944 1.00 85.50 118 TRP A CA 1
ATOM 918 C C . TRP A 1 118 ? 1.344 11.643 11.123 1.00 85.50 118 TRP A C 1
ATOM 920 O O . TRP A 1 118 ? 0.713 12.718 10.973 1.00 85.50 118 TRP A O 1
#